Protein AF-A0A2I1RIX6-F1 (afdb_monomer_lite)

Foldseek 3Di:
DDPVLVVLVVVLVVLVVVLVVLVVVLVDPDDPPADPVNNVVSVVVSVVSVVVSVVSVVVNVVVVD

InterPro domains:
  IPR054052 Y16Q-like [PF21825] (2-61)

Secondary structure (DSSP, 8-state):
--HHHHHHHHHHHHHHHHHHHHHHHHTSPPPTTS-HHHHHHHHHHHHHHHHHHHHHHHHHHHHH-

Radius of gyration: 15.03 Å; chains: 1; bounding box: 34×15×41 Å

Organism: Faucicola osloensis (NCBI:txid34062)

pLDDT: mean 95.47, std 7.72, range [59.19, 98.81]

Sequence (65 aa):
MSDWISRVTEERNELVERIKKLRSFLKQPKPENVSATQWELMQDQLYAMYAYSGVLSLRLEEVEN

Structure (mmCIF, N/CA/C/O backbone):
data_AF-A0A2I1RIX6-F1
#
_entry.id   AF-A0A2I1RIX6-F1
#
loop_
_atom_site.group_PDB
_atom_site.id
_atom_site.type_symbol
_atom_site.label_atom_id
_atom_site.label_alt_id
_atom_site.label_comp_id
_atom_site.label_asym_id
_atom_site.label_entity_id
_atom_site.label_seq_id
_atom_site.pdbx_PDB_ins_code
_atom_site.Cartn_x
_atom_site.Cartn_y
_atom_site.Cartn_z
_atom_site.occupancy
_atom_site.B_iso_or_equiv
_atom_site.auth_seq_id
_atom_site.auth_comp_id
_atom_site.auth_asym_id
_atom_site.auth_atom_id
_atom_site.pdbx_PDB_model_num
ATOM 1 N N . MET A 1 1 ? 13.893 8.907 -21.703 1.00 61.22 1 MET A N 1
ATOM 2 C CA . MET A 1 1 ? 13.140 7.918 -20.903 1.00 61.22 1 MET A CA 1
ATOM 3 C C . MET A 1 1 ? 11.820 7.687 -21.623 1.00 61.22 1 MET A C 1
ATOM 5 O O . MET A 1 1 ? 11.222 8.678 -22.023 1.00 61.22 1 MET A O 1
ATOM 9 N N . SER A 1 2 ? 11.433 6.443 -21.929 1.00 78.50 2 SER A N 1
ATOM 10 C CA . SER A 1 2 ? 10.178 6.197 -22.660 1.00 78.50 2 SER A CA 1
ATOM 11 C C . SER A 1 2 ? 8.972 6.604 -21.801 1.00 78.50 2 SER A C 1
ATOM 13 O O . SER A 1 2 ? 9.039 6.514 -20.576 1.00 78.50 2 SER A O 1
ATOM 15 N N . ASP A 1 3 ? 7.885 7.055 -22.437 1.00 88.88 3 ASP A N 1
ATOM 16 C CA . ASP A 1 3 ? 6.639 7.482 -21.765 1.00 88.88 3 ASP A CA 1
ATOM 17 C C . ASP A 1 3 ? 6.146 6.438 -20.746 1.00 88.88 3 ASP A C 1
ATOM 19 O O . ASP A 1 3 ? 5.767 6.752 -19.620 1.00 88.88 3 ASP A O 1
ATOM 23 N N . TRP A 1 4 ? 6.276 5.160 -21.104 1.00 92.19 4 TRP A N 1
ATOM 24 C CA . TRP A 1 4 ? 5.953 4.038 -20.235 1.00 92.19 4 TRP A CA 1
ATOM 25 C C . TRP A 1 4 ? 6.821 3.970 -18.956 1.00 92.19 4 TRP A C 1
ATOM 27 O O . TRP A 1 4 ? 6.258 3.762 -17.881 1.00 92.19 4 TRP A O 1
ATOM 37 N N . ILE A 1 5 ? 8.147 4.187 -19.027 1.00 94.12 5 ILE A N 1
ATOM 38 C CA . ILE A 1 5 ? 9.027 4.173 -17.833 1.00 94.12 5 ILE A CA 1
ATOM 39 C C . ILE A 1 5 ? 8.611 5.282 -16.865 1.00 94.12 5 ILE A C 1
ATOM 41 O O . ILE A 1 5 ? 8.538 5.042 -15.658 1.00 94.12 5 ILE A O 1
ATOM 45 N N . SER A 1 6 ? 8.327 6.484 -17.386 1.00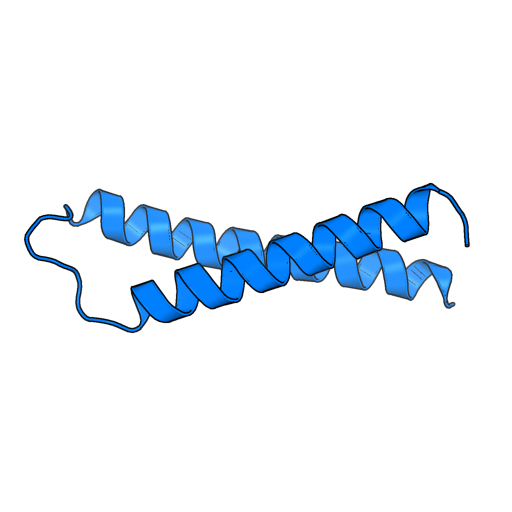 95.12 6 SER A N 1
ATOM 46 C CA . SER A 1 6 ? 7.905 7.625 -16.557 1.00 95.12 6 SER A CA 1
ATOM 47 C C . SER A 1 6 ? 6.625 7.286 -15.804 1.00 95.12 6 SER A C 1
ATOM 49 O O . SER A 1 6 ? 6.579 7.393 -14.582 1.00 95.12 6 SER A O 1
ATOM 51 N N . ARG A 1 7 ? 5.626 6.755 -16.518 1.00 96.25 7 ARG A N 1
ATOM 52 C CA . ARG A 1 7 ? 4.333 6.379 -15.938 1.00 96.25 7 ARG A CA 1
ATOM 53 C C . ARG A 1 7 ? 4.456 5.305 -14.860 1.00 96.25 7 ARG A C 1
ATOM 55 O O . ARG A 1 7 ? 3.858 5.445 -13.801 1.00 96.25 7 ARG A O 1
ATOM 62 N N . VAL A 1 8 ? 5.249 4.256 -15.094 1.00 96.56 8 VAL A N 1
ATOM 63 C CA . VAL A 1 8 ? 5.472 3.198 -14.088 1.00 96.56 8 VAL A CA 1
ATOM 64 C C . VAL A 1 8 ? 6.241 3.736 -12.878 1.00 96.56 8 VAL A C 1
ATOM 66 O O . VAL A 1 8 ? 5.949 3.365 -11.741 1.00 96.56 8 VAL A O 1
ATOM 69 N N . THR A 1 9 ? 7.197 4.639 -13.100 1.00 97.19 9 THR A N 1
ATOM 70 C CA . THR A 1 9 ? 7.956 5.286 -12.023 1.00 97.19 9 THR A CA 1
ATOM 71 C C . THR A 1 9 ? 7.056 6.159 -11.152 1.00 97.19 9 THR A C 1
ATOM 73 O O . THR A 1 9 ? 7.110 6.059 -9.925 1.00 97.19 9 THR A O 1
ATOM 76 N N . GLU A 1 10 ? 6.216 6.991 -11.767 1.00 98.00 10 GLU A N 1
ATOM 77 C CA . GLU A 1 10 ? 5.230 7.829 -11.080 1.00 98.00 10 GLU A CA 1
ATOM 78 C C . GLU A 1 10 ? 4.247 6.974 -10.278 1.00 98.00 10 GLU A C 1
ATOM 80 O O . GLU A 1 10 ? 4.097 7.177 -9.072 1.00 98.00 10 GLU A O 1
ATOM 85 N N . GLU A 1 11 ? 3.670 5.946 -10.903 1.00 98.19 11 GLU A N 1
ATOM 86 C CA . GLU A 1 11 ? 2.736 5.021 -10.259 1.00 98.19 11 GLU A CA 1
ATOM 87 C C . GLU A 1 11 ? 3.358 4.321 -9.041 1.00 98.19 11 GLU A C 1
ATOM 89 O O . GLU A 1 11 ? 2.764 4.296 -7.958 1.00 98.19 11 GLU A O 1
ATOM 94 N N . ARG A 1 12 ? 4.590 3.808 -9.171 1.00 98.31 12 ARG A N 1
ATOM 95 C CA . ARG A 1 12 ? 5.322 3.187 -8.058 1.00 98.31 12 ARG A CA 1
ATOM 96 C C . ARG A 1 12 ? 5.557 4.185 -6.927 1.00 98.31 12 ARG A C 1
ATOM 98 O O . ARG A 1 12 ? 5.364 3.843 -5.761 1.00 98.31 12 ARG A O 1
ATOM 105 N N . ASN A 1 13 ? 5.981 5.406 -7.248 1.00 98.25 13 ASN A N 1
ATOM 106 C CA . ASN A 1 13 ? 6.267 6.431 -6.244 1.00 98.25 13 ASN A CA 1
ATOM 107 C C . ASN A 1 13 ? 4.996 6.829 -5.477 1.00 98.25 13 ASN A C 1
ATOM 109 O O . ASN A 1 13 ? 5.013 6.884 -4.246 1.00 98.25 13 ASN A O 1
ATOM 113 N N . GLU A 1 14 ? 3.877 7.032 -6.176 1.00 98.56 14 GLU A N 1
ATOM 114 C CA . GLU A 1 14 ? 2.585 7.290 -5.539 1.00 98.56 14 GLU A CA 1
ATOM 115 C C . GLU A 1 14 ? 2.147 6.134 -4.636 1.00 98.56 14 GLU A C 1
ATOM 117 O O . GLU A 1 14 ? 1.691 6.351 -3.506 1.00 98.56 14 GLU A O 1
ATOM 122 N N . LEU A 1 15 ? 2.297 4.894 -5.111 1.00 98.62 15 LEU A N 1
ATOM 123 C CA . LEU A 1 15 ? 1.942 3.703 -4.350 1.00 98.62 15 LEU A CA 1
ATOM 124 C C . LEU A 1 15 ? 2.775 3.580 -3.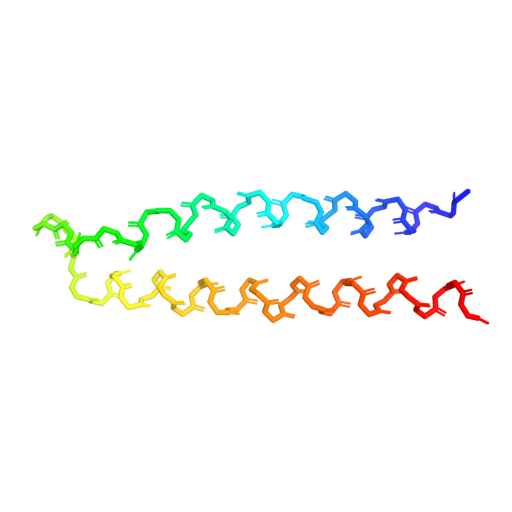069 1.00 98.62 15 LEU A C 1
ATOM 126 O O . LEU A 1 15 ? 2.211 3.330 -2.004 1.00 98.62 15 LEU A O 1
ATOM 130 N N . VAL A 1 16 ? 4.087 3.823 -3.140 1.00 98.56 16 VAL A N 1
ATOM 131 C CA . VAL A 1 16 ? 4.990 3.820 -1.978 1.00 98.56 16 VAL A CA 1
ATOM 132 C C . VAL A 1 16 ? 4.556 4.847 -0.930 1.00 98.56 16 VAL A C 1
ATOM 134 O O . VAL A 1 16 ? 4.536 4.537 0.264 1.00 98.56 16 VAL A O 1
ATOM 137 N N . GLU A 1 17 ? 4.145 6.047 -1.341 1.00 98.62 17 GLU A N 1
ATOM 138 C CA . GLU A 1 17 ? 3.629 7.050 -0.403 1.00 98.62 17 GLU A CA 1
ATOM 139 C C . GLU A 1 17 ? 2.303 6.622 0.242 1.00 98.62 17 GLU A C 1
ATOM 141 O O . GLU A 1 17 ? 2.096 6.814 1.446 1.00 98.62 17 GLU A O 1
ATOM 146 N N . ARG A 1 18 ? 1.411 5.970 -0.513 1.00 98.62 18 ARG A N 1
ATOM 147 C CA . ARG A 1 18 ? 0.168 5.404 0.040 1.00 98.62 18 ARG A CA 1
ATOM 148 C C . ARG A 1 18 ? 0.452 4.258 1.021 1.00 98.62 18 ARG A C 1
ATOM 150 O O . ARG A 1 18 ? -0.160 4.222 2.088 1.00 98.62 18 ARG A O 1
ATOM 157 N N . ILE A 1 19 ? 1.417 3.383 0.719 1.00 98.81 19 ILE A N 1
ATOM 158 C CA . ILE A 1 19 ? 1.892 2.317 1.620 1.00 98.81 19 ILE A CA 1
ATOM 159 C C . ILE A 1 19 ? 2.387 2.915 2.936 1.00 98.81 19 ILE A C 1
ATOM 161 O O . ILE A 1 19 ? 1.991 2.453 4.005 1.00 98.81 19 ILE A O 1
ATOM 165 N N . LYS A 1 20 ? 3.235 3.953 2.886 1.00 98.62 20 LYS A N 1
ATOM 166 C CA . LYS A 1 20 ? 3.767 4.609 4.094 1.00 98.62 20 LYS A CA 1
ATOM 167 C C . LYS A 1 20 ? 2.642 5.109 4.999 1.00 98.62 20 LYS A C 1
ATOM 169 O O . LYS A 1 20 ? 2.681 4.863 6.205 1.00 98.62 20 LYS A O 1
ATOM 174 N N . LYS A 1 21 ? 1.630 5.761 4.420 1.00 98.62 21 LYS A N 1
ATOM 175 C CA . LYS A 1 21 ? 0.462 6.275 5.151 1.00 98.62 21 LYS A CA 1
ATOM 176 C C . LYS A 1 21 ? -0.350 5.149 5.789 1.00 98.62 21 LYS A C 1
ATOM 178 O O . LYS A 1 21 ? -0.569 5.178 6.999 1.00 98.62 21 LYS A O 1
ATOM 183 N N . LEU A 1 22 ? -0.733 4.139 5.006 1.00 98.56 22 LEU A N 1
ATOM 184 C CA . LEU A 1 22 ? -1.551 3.026 5.492 1.00 98.56 22 LEU A CA 1
ATOM 185 C C . LEU A 1 22 ? -0.814 2.194 6.549 1.00 98.56 22 LEU A C 1
ATOM 187 O O . LEU A 1 22 ? -1.374 1.889 7.597 1.00 98.56 22 LEU A O 1
ATOM 191 N N . ARG A 1 23 ? 0.475 1.911 6.337 1.00 98.56 23 ARG A N 1
ATOM 192 C CA . ARG A 1 23 ? 1.328 1.250 7.332 1.00 98.56 23 ARG A CA 1
ATOM 193 C C . ARG A 1 23 ? 1.408 2.049 8.629 1.00 98.56 23 ARG A C 1
ATOM 195 O O . ARG A 1 23 ? 1.360 1.461 9.702 1.00 98.56 23 ARG A O 1
ATOM 202 N N . SER A 1 24 ? 1.576 3.370 8.549 1.00 98.38 24 SER A N 1
ATOM 203 C CA . SER A 1 24 ? 1.635 4.230 9.738 1.00 98.38 24 SER A CA 1
ATOM 204 C C . SER A 1 24 ? 0.331 4.183 10.538 1.00 98.38 24 SER A C 1
ATOM 206 O O . SER A 1 24 ? 0.356 4.100 11.765 1.00 98.38 24 SER A O 1
ATOM 208 N N . PHE A 1 25 ? -0.807 4.165 9.843 1.00 97.81 25 PHE A N 1
ATOM 209 C CA . PHE A 1 25 ? -2.120 4.009 10.460 1.00 97.81 25 PHE A CA 1
ATOM 210 C C . PHE A 1 25 ? -2.289 2.628 11.117 1.00 97.81 25 PHE A C 1
ATOM 212 O O . PHE A 1 25 ? -2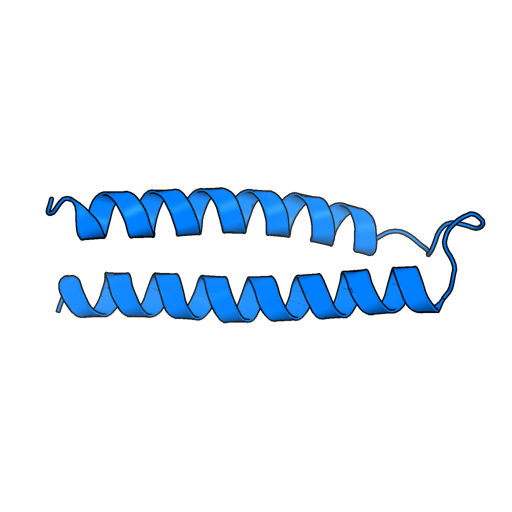.627 2.547 12.293 1.00 97.81 25 PHE A O 1
ATOM 219 N N . LEU A 1 26 ? -1.954 1.547 10.406 1.00 98.06 26 LEU A N 1
ATOM 220 C CA . LEU A 1 26 ? -2.101 0.164 10.885 1.00 98.06 26 LEU A CA 1
ATOM 221 C C . LEU A 1 26 ? -1.099 -0.253 11.974 1.00 98.06 26 LEU A C 1
ATOM 223 O O . LEU A 1 26 ? -1.282 -1.287 12.607 1.00 98.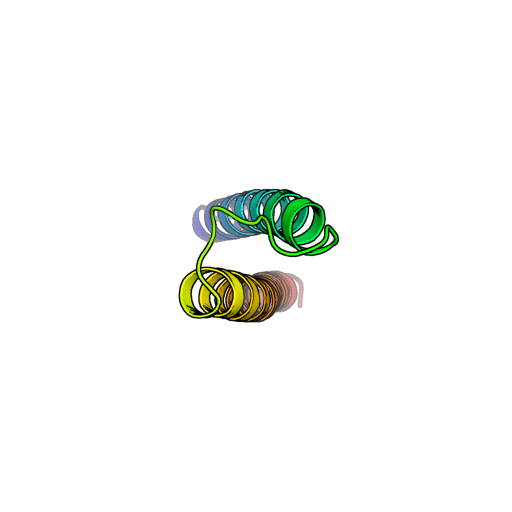06 26 LEU A O 1
ATOM 227 N N . LYS A 1 27 ? -0.040 0.530 12.214 1.00 97.44 27 LYS A N 1
ATOM 228 C CA . LYS A 1 27 ? 0.862 0.337 13.365 1.00 97.44 27 LYS A CA 1
ATOM 229 C C . LYS A 1 27 ? 0.208 0.689 14.703 1.00 97.44 27 LYS A C 1
ATOM 231 O O . LYS A 1 27 ? 0.754 0.345 15.749 1.00 97.44 27 LYS A O 1
ATOM 236 N N . GLN A 1 28 ? -0.898 1.422 14.674 1.00 96.56 28 GLN A N 1
ATOM 237 C CA . GLN A 1 28 ? -1.650 1.800 15.862 1.00 96.56 28 GLN A CA 1
ATOM 238 C C . GLN A 1 28 ? -2.645 0.685 16.225 1.00 96.56 28 GLN A C 1
ATOM 240 O O . GLN A 1 28 ? -3.002 -0.120 15.363 1.00 96.56 28 GLN A O 1
ATOM 245 N N . PRO A 1 29 ? -3.120 0.620 17.480 1.00 97.31 29 PRO A N 1
ATOM 246 C CA . PRO A 1 29 ? -4.225 -0.263 17.838 1.00 97.31 29 PRO A CA 1
ATOM 247 C C . PRO A 1 29 ? -5.466 0.016 16.980 1.00 97.31 29 PRO A C 1
ATOM 249 O O . PRO A 1 29 ? -5.717 1.165 16.611 1.00 97.31 29 PRO A O 1
ATOM 252 N N . LYS A 1 30 ? -6.272 -1.020 16.705 1.00 97.69 30 LYS A N 1
ATOM 253 C CA . LYS A 1 30 ? -7.530 -0.864 15.963 1.00 97.69 30 LYS A CA 1
ATOM 254 C C . LYS A 1 30 ? -8.439 0.146 16.684 1.00 97.69 30 LYS A C 1
ATOM 256 O O . LYS A 1 30 ? -8.823 -0.127 17.824 1.00 97.69 30 LYS A O 1
ATOM 261 N N . PRO A 1 31 ? -8.864 1.239 16.029 1.00 97.19 31 PRO A N 1
ATOM 262 C CA . PRO A 1 31 ? -9.807 2.184 16.616 1.00 97.19 31 PRO A CA 1
ATOM 263 C C . PRO A 1 31 ? -11.142 1.523 16.995 1.00 97.19 31 PRO A C 1
ATOM 265 O O . PRO A 1 31 ? -11.584 0.560 16.359 1.00 97.19 31 PRO A O 1
ATOM 268 N N . GLU A 1 32 ? -11.815 2.047 18.019 1.00 97.75 32 GLU A N 1
ATOM 269 C CA . GLU A 1 32 ? -13.119 1.535 18.473 1.00 97.75 32 GLU A CA 1
ATOM 270 C C . GLU A 1 32 ? -14.216 1.715 17.416 1.00 97.75 32 GLU A C 1
ATOM 272 O O . GLU A 1 32 ? -15.071 0.850 17.251 1.00 97.75 32 GLU A O 1
ATOM 277 N N . ASN A 1 33 ? -14.146 2.800 16.640 1.00 96.69 33 ASN A N 1
ATOM 278 C CA . ASN A 1 33 ? -15.095 3.131 15.575 1.00 96.69 33 ASN A CA 1
ATOM 279 C C . ASN A 1 33 ? -14.847 2.377 14.254 1.00 96.69 33 ASN A C 1
ATOM 281 O O . ASN A 1 33 ? -15.566 2.603 13.283 1.00 96.69 33 ASN A O 1
ATOM 285 N N . VAL A 1 34 ? -13.834 1.508 14.197 1.00 97.25 34 VAL A N 1
ATOM 286 C CA . VAL A 1 34 ? -13.532 0.669 13.033 1.00 97.25 34 VAL A CA 1
ATOM 287 C C . VAL A 1 34 ? -13.889 -0.776 13.365 1.00 97.25 34 VAL A C 1
ATOM 289 O O . VAL A 1 34 ? -13.401 -1.346 14.346 1.00 97.25 34 VAL A O 1
ATOM 292 N N . SER A 1 35 ? -14.741 -1.393 12.547 1.00 98.38 35 SER A N 1
ATOM 293 C CA . SER A 1 35 ? -15.088 -2.811 12.709 1.00 98.38 35 SER A CA 1
ATOM 294 C C . SER A 1 35 ? -13.872 -3.719 12.482 1.00 98.38 35 SER A C 1
ATOM 296 O O . SER A 1 35 ? -12.917 -3.337 11.805 1.00 98.38 35 SER A O 1
ATOM 298 N N . ALA A 1 36 ? -13.905 -4.939 13.029 1.00 98.00 36 ALA A N 1
ATOM 299 C CA . ALA A 1 36 ? -12.840 -5.923 12.813 1.00 98.00 36 ALA A CA 1
ATOM 300 C C . ALA A 1 36 ? -12.606 -6.181 11.313 1.00 98.00 36 ALA A C 1
ATOM 302 O O . ALA A 1 36 ? -11.480 -6.069 10.844 1.00 98.00 36 ALA A O 1
ATOM 303 N N . THR A 1 37 ? -13.684 -6.371 10.548 1.00 98.44 37 THR A N 1
ATOM 304 C CA . THR A 1 37 ? -13.623 -6.600 9.098 1.00 98.44 37 THR A CA 1
ATOM 305 C C . THR A 1 37 ? -13.000 -5.431 8.338 1.00 98.44 37 THR A C 1
ATOM 307 O O . THR A 1 37 ? -12.162 -5.640 7.470 1.00 98.44 37 THR A O 1
ATOM 310 N N . GLN A 1 38 ? -13.355 -4.181 8.659 1.00 98.44 38 GLN A N 1
ATOM 311 C CA . GLN A 1 38 ? -12.719 -3.019 8.020 1.00 98.44 38 GLN A CA 1
ATOM 312 C C . GLN A 1 38 ? -11.219 -2.956 8.327 1.00 98.44 38 GLN A C 1
ATOM 314 O O . GLN A 1 38 ? -10.426 -2.589 7.463 1.00 98.44 38 GLN A O 1
ATOM 319 N N . TRP A 1 39 ? -10.828 -3.312 9.552 1.00 98.38 39 TRP A N 1
ATOM 320 C CA . TRP A 1 39 ? -9.426 -3.345 9.955 1.00 98.38 39 TRP A CA 1
ATOM 321 C C . TRP A 1 39 ? -8.630 -4.440 9.238 1.00 98.38 39 TRP A C 1
ATOM 323 O O . TRP A 1 39 ? -7.512 -4.193 8.792 1.00 98.38 39 TRP A O 1
ATOM 333 N N . GLU A 1 40 ? -9.206 -5.632 9.089 1.00 98.44 40 GLU A N 1
ATOM 334 C CA . GLU A 1 40 ? -8.636 -6.737 8.306 1.00 98.44 40 GLU A CA 1
ATOM 335 C C . G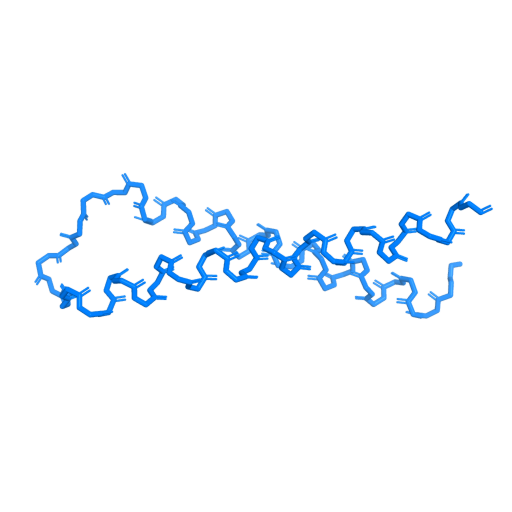LU A 1 40 ? -8.468 -6.348 6.835 1.00 98.44 40 GLU A C 1
ATOM 337 O O . GLU A 1 40 ? -7.360 -6.427 6.311 1.00 98.44 40 GLU A O 1
ATOM 342 N N . LEU A 1 41 ? -9.503 -5.779 6.209 1.00 98.75 41 LEU A N 1
ATOM 343 C CA . LEU A 1 41 ? -9.441 -5.323 4.816 1.00 98.75 41 LEU A CA 1
ATOM 344 C C . LEU A 1 41 ? -8.332 -4.292 4.574 1.00 98.75 41 LEU A C 1
ATOM 346 O O . LEU A 1 41 ? -7.696 -4.297 3.523 1.00 98.75 41 LEU A O 1
ATOM 350 N N . MET A 1 42 ? -8.070 -3.404 5.535 1.00 98.62 42 MET A N 1
ATOM 351 C CA . MET A 1 42 ? -6.960 -2.455 5.426 1.00 98.62 42 MET A CA 1
ATOM 352 C C . MET A 1 42 ? -5.589 -3.143 5.505 1.00 98.62 42 MET A C 1
ATOM 354 O O . MET A 1 42 ? -4.655 -2.710 4.830 1.00 98.62 42 MET A O 1
ATOM 358 N N . GLN A 1 43 ? -5.450 -4.211 6.293 1.00 98.62 43 GLN A N 1
ATOM 359 C CA . GLN A 1 43 ? -4.218 -5.006 6.349 1.00 98.62 43 GLN A CA 1
ATOM 360 C C . GLN A 1 43 ? -4.000 -5.791 5.051 1.00 98.62 43 GLN A C 1
ATOM 362 O O . GLN A 1 43 ? -2.899 -5.748 4.497 1.00 98.62 43 GLN A O 1
ATOM 367 N N . ASP A 1 44 ? -5.051 -6.416 4.521 1.00 98.75 44 ASP A N 1
ATOM 368 C CA . ASP A 1 44 ? -5.014 -7.109 3.228 1.00 98.75 44 ASP A CA 1
ATOM 369 C C . ASP A 1 44 ? -4.660 -6.140 2.096 1.00 98.75 44 ASP A C 1
ATOM 371 O O . ASP A 1 44 ? -3.795 -6.417 1.263 1.00 98.75 44 ASP A O 1
ATOM 375 N N . GLN A 1 45 ? -5.261 -4.948 2.114 1.00 98.75 45 GLN A N 1
ATOM 376 C CA . GLN A 1 45 ? -4.934 -3.873 1.187 1.00 98.75 45 GLN A CA 1
ATOM 377 C C . GLN A 1 45 ? -3.453 -3.484 1.281 1.00 98.75 45 GLN A C 1
ATOM 379 O O . GLN A 1 45 ? -2.797 -3.328 0.252 1.00 98.75 45 GLN A O 1
ATOM 384 N N . LEU A 1 46 ? -2.899 -3.343 2.491 1.00 98.75 46 LEU A N 1
ATOM 385 C CA . LEU A 1 46 ? -1.480 -3.032 2.668 1.00 98.75 46 LEU A CA 1
ATOM 386 C C . LEU A 1 46 ? -0.587 -4.126 2.063 1.00 98.75 46 LEU A C 1
ATOM 388 O O . LEU A 1 46 ? 0.389 -3.805 1.382 1.00 98.75 46 LEU A O 1
ATOM 392 N N . TYR A 1 47 ? -0.929 -5.400 2.269 1.00 98.62 47 TYR A N 1
ATOM 393 C CA . TYR A 1 47 ? -0.209 -6.525 1.671 1.00 98.62 47 TYR A CA 1
ATOM 394 C C . TYR A 1 47 ? -0.262 -6.488 0.136 1.00 98.62 47 TYR A C 1
ATOM 396 O O . TYR A 1 47 ? 0.779 -6.563 -0.520 1.00 98.62 47 TYR A O 1
ATOM 404 N N . ALA A 1 48 ? -1.447 -6.284 -0.443 1.00 98.81 48 ALA A N 1
ATOM 405 C CA . ALA A 1 48 ? -1.622 -6.180 -1.890 1.00 98.81 48 ALA A CA 1
ATOM 406 C C . ALA A 1 48 ? -0.824 -5.010 -2.489 1.00 98.81 48 ALA A C 1
ATOM 408 O O . ALA A 1 48 ? -0.195 -5.153 -3.538 1.00 98.81 48 ALA A O 1
ATOM 409 N N . MET A 1 49 ? -0.783 -3.864 -1.803 1.00 98.75 49 MET A N 1
ATOM 410 C CA . MET A 1 49 ? 0.008 -2.709 -2.234 1.00 98.75 49 MET A CA 1
ATOM 411 C C . MET A 1 49 ? 1.511 -2.999 -2.211 1.00 98.75 49 MET A C 1
ATOM 413 O O . MET A 1 49 ? 2.212 -2.596 -3.137 1.00 98.75 49 MET A O 1
ATOM 417 N N . TYR A 1 50 ? 2.014 -3.714 -1.198 1.00 98.75 50 TYR A N 1
ATOM 418 C CA . TYR A 1 50 ? 3.412 -4.151 -1.172 1.00 98.75 50 TYR A CA 1
ATOM 419 C C . TYR A 1 50 ? 3.747 -5.069 -2.345 1.00 98.75 50 TYR A C 1
ATOM 421 O O . TYR A 1 50 ? 4.733 -4.826 -3.041 1.00 98.75 50 TYR A O 1
ATOM 429 N N . ALA A 1 51 ? 2.916 -6.087 -2.584 1.00 98.69 51 ALA A N 1
ATOM 430 C CA . ALA A 1 51 ? 3.103 -7.010 -3.697 1.00 98.69 51 ALA A CA 1
ATOM 431 C C . ALA A 1 51 ? 3.118 -6.260 -5.036 1.00 98.69 51 ALA A C 1
ATOM 433 O O . ALA A 1 51 ? 4.022 -6.446 -5.850 1.00 98.69 51 ALA A O 1
ATOM 434 N N . TYR A 1 52 ? 2.169 -5.343 -5.231 1.00 98.69 52 TYR A N 1
ATOM 435 C CA . TYR A 1 52 ? 2.091 -4.560 -6.455 1.00 98.69 52 TYR A CA 1
ATOM 436 C C . TYR A 1 52 ? 3.283 -3.610 -6.632 1.00 98.69 52 TYR A C 1
ATOM 438 O O . TYR A 1 52 ? 3.857 -3.543 -7.717 1.00 98.69 52 TYR A O 1
ATOM 446 N N . SER A 1 53 ? 3.734 -2.944 -5.564 1.00 98.50 53 SER A N 1
ATOM 447 C CA . SER A 1 53 ? 4.953 -2.129 -5.612 1.00 98.50 53 SER A CA 1
ATOM 448 C C . SER A 1 53 ? 6.175 -2.953 -6.014 1.00 98.50 53 SER A C 1
ATOM 450 O O . SER A 1 53 ? 7.018 -2.440 -6.743 1.00 98.50 53 SER A O 1
ATOM 452 N N . GLY A 1 54 ? 6.270 -4.208 -5.562 1.00 98.12 54 GLY A N 1
ATOM 453 C CA . GLY A 1 54 ? 7.327 -5.130 -5.978 1.00 98.12 54 GLY A CA 1
ATOM 454 C C . GLY A 1 54 ? 7.285 -5.419 -7.478 1.00 98.12 54 GLY A C 1
ATOM 455 O O . GLY A 1 54 ? 8.308 -5.322 -8.146 1.00 98.12 54 GLY A O 1
ATOM 456 N N . VAL A 1 55 ? 6.094 -5.676 -8.030 1.00 98.25 55 VAL A N 1
ATOM 457 C CA . VAL A 1 55 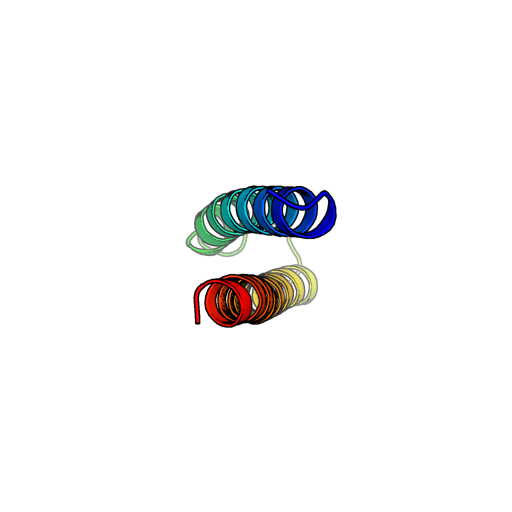? 5.904 -5.868 -9.479 1.00 98.25 55 VAL A CA 1
ATOM 458 C C . VAL A 1 55 ? 6.340 -4.634 -10.272 1.00 98.25 55 VAL A C 1
ATOM 460 O O . VAL A 1 55 ? 7.003 -4.770 -11.296 1.00 98.25 55 VAL A O 1
ATOM 463 N N . LEU A 1 56 ? 5.998 -3.425 -9.816 1.00 97.81 56 LEU A N 1
ATOM 464 C CA . LEU A 1 56 ? 6.412 -2.197 -10.503 1.00 97.81 56 LEU A CA 1
ATOM 465 C C . LEU A 1 56 ? 7.930 -1.993 -10.466 1.00 97.81 56 LEU A C 1
ATOM 467 O O . LEU A 1 56 ? 8.490 -1.536 -11.457 1.00 97.81 56 LEU A O 1
ATOM 471 N N . SER A 1 57 ? 8.595 -2.350 -9.364 1.00 97.38 57 SER A N 1
ATOM 472 C CA . SER A 1 57 ? 10.059 -2.314 -9.283 1.00 97.38 57 SER A CA 1
ATOM 473 C C . SER A 1 57 ? 10.708 -3.307 -10.247 1.00 97.38 57 SER A C 1
ATOM 475 O O . SER A 1 57 ? 11.551 -2.893 -11.033 1.00 97.38 57 SER A O 1
ATOM 477 N N . LEU A 1 58 ? 10.251 -4.564 -10.270 1.00 97.19 58 LEU A N 1
ATOM 478 C CA . LEU A 1 58 ? 10.774 -5.589 -11.185 1.00 97.19 58 LEU A CA 1
ATOM 479 C C . LEU A 1 58 ? 10.647 -5.163 -12.653 1.00 97.19 58 LEU A C 1
ATOM 481 O O . LEU A 1 58 ? 11.599 -5.265 -13.416 1.00 97.19 58 LEU A O 1
ATOM 485 N N . ARG A 1 59 ? 9.497 -4.594 -13.034 1.00 95.38 59 ARG A N 1
ATOM 486 C CA . ARG A 1 59 ? 9.280 -4.073 -14.394 1.00 95.38 59 ARG A CA 1
ATOM 487 C C . ARG A 1 59 ? 10.252 -2.960 -14.778 1.00 95.38 59 ARG A C 1
ATOM 489 O O . ARG A 1 59 ? 10.517 -2.793 -15.959 1.00 95.38 59 ARG A O 1
ATOM 496 N N . LEU A 1 60 ? 10.705 -2.151 -13.821 1.00 94.69 60 LEU A N 1
ATOM 497 C CA . LEU A 1 60 ? 11.684 -1.091 -14.075 1.00 94.69 60 LEU A CA 1
ATOM 498 C C . LEU A 1 60 ? 13.102 -1.667 -14.158 1.00 94.69 60 LEU A C 1
ATOM 500 O O . LEU A 1 60 ? 13.855 -1.265 -15.037 1.00 94.69 60 LEU A O 1
ATOM 504 N N . GLU A 1 61 ? 13.433 -2.642 -13.309 1.00 94.44 61 GLU A N 1
ATOM 505 C CA . GLU A 1 61 ? 14.716 -3.360 -13.336 1.00 94.44 61 GLU A CA 1
ATOM 506 C C . GLU A 1 61 ? 14.925 -4.123 -14.656 1.00 94.44 61 GLU A C 1
ATOM 508 O O . GLU A 1 61 ? 16.024 -4.122 -15.204 1.00 94.44 61 GLU A O 1
ATOM 513 N N . GLU A 1 62 ? 13.876 -4.726 -15.223 1.00 91.31 62 GLU A N 1
ATOM 514 C CA . GLU A 1 62 ? 13.920 -5.418 -16.526 1.00 91.31 62 GLU A CA 1
ATOM 515 C C . GLU A 1 62 ? 14.316 -4.514 -17.708 1.00 91.31 62 GLU A C 1
ATOM 517 O O . GLU A 1 62 ? 14.683 -5.018 -18.762 1.00 91.31 62 GLU A O 1
ATOM 522 N N . VAL A 1 63 ? 14.237 -3.190 -17.559 1.00 85.19 63 VAL A N 1
ATOM 523 C CA . VAL A 1 63 ? 14.593 -2.212 -18.607 1.00 85.19 63 VAL A CA 1
ATOM 524 C C . VAL A 1 63 ? 16.043 -1.774 -18.514 1.00 85.19 63 VAL A C 1
ATOM 526 O O . VAL A 1 63 ? 16.618 -1.304 -19.493 1.00 85.19 63 VAL A O 1
ATOM 529 N N . GLU A 1 64 ? 16.598 -1.831 -17.307 1.00 72.69 64 GLU A N 1
ATOM 530 C CA . GLU A 1 64 ? 17.978 -1.443 -17.031 1.00 72.69 64 GLU A CA 1
ATOM 531 C C . GLU A 1 64 ? 18.970 -2.563 -17.393 1.00 72.69 64 GLU A C 1
ATOM 533 O O . GLU A 1 64 ? 20.168 -2.293 -17.489 1.00 72.69 64 GLU A O 1
ATOM 538 N N . ASN A 1 65 ? 18.466 -3.784 -17.624 1.00 59.19 65 ASN A N 1
ATOM 539 C CA . ASN A 1 65 ? 19.207 -4.964 -18.085 1.00 59.19 65 ASN A CA 1
ATOM 540 C C . ASN A 1 65 ? 19.118 -5.148 -19.606 1.00 59.19 65 ASN A C 1
ATOM 542 O O . ASN A 1 65 ? 20.123 -5.621 -20.186 1.00 59.19 65 ASN A O 1
#